Protein AF-A0A3B8ZL48-F1 (afdb_monomer_lite)

Foldseek 3Di:
DWDDAQNDIAAEDADDDPPPDQWDADLVVRYIYGHNPDAALRSQLSVQLNSCCNHCVPDDSVVSNVVSNVVSVVCSVVPVGDD

pLDDT: mean 96.44, std 3.98, range [70.5, 98.69]

Radius of gyration: 12.15 Å; chains: 1; bounding box: 31×28×26 Å

Sequence (83 aa):
MRVRIRDKYFALSFERLPANTDGLCDYHGRQIKVRKTLRGERQLEVVIHECLHAAHWDLDETAITETAEDLARVLWRLGYKIV

Structure (mmCIF, N/CA/C/O backbone):
data_AF-A0A3B8ZL48-F1
#
_entry.id   AF-A0A3B8ZL48-F1
#
loop_
_atom_site.group_PDB
_atom_site.id
_atom_site.type_symbol
_atom_site.label_atom_id
_atom_site.label_alt_id
_atom_site.label_comp_id
_atom_site.label_asym_id
_atom_site.label_entity_id
_atom_site.label_seq_id
_atom_site.pdbx_PDB_ins_code
_atom_site.Cartn_x
_atom_site.Cartn_y
_atom_site.Cartn_z
_atom_site.occupancy
_atom_site.B_iso_or_equiv
_atom_site.auth_seq_id
_atom_site.auth_comp_id
_atom_site.auth_asym_id
_atom_site.auth_atom_id
_atom_site.pdbx_P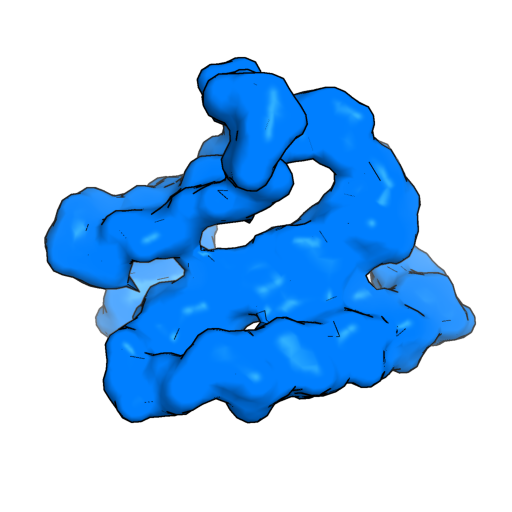DB_model_num
ATOM 1 N N . MET A 1 1 ? 0.499 -10.608 10.390 1.00 96.12 1 MET A N 1
ATOM 2 C CA . MET A 1 1 ? -0.249 -11.755 9.834 1.00 96.12 1 MET A CA 1
ATOM 3 C C . MET A 1 1 ? 0.438 -12.281 8.580 1.00 96.12 1 MET A C 1
ATOM 5 O O . MET A 1 1 ? 1.189 -11.544 7.959 1.00 96.12 1 MET A O 1
ATOM 9 N 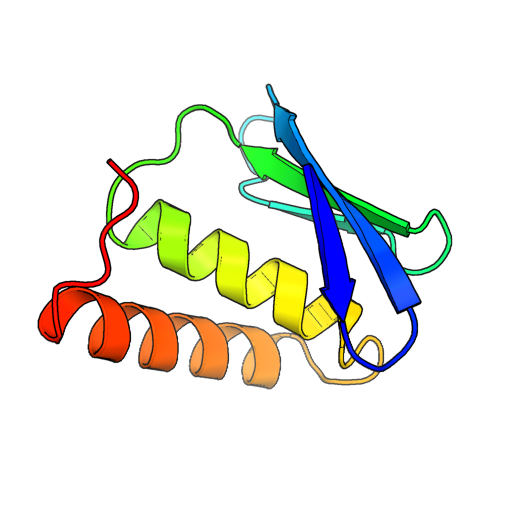N . ARG A 1 2 ? 0.200 -13.541 8.205 1.00 97.38 2 ARG A N 1
ATOM 10 C CA . ARG A 1 2 ? 0.742 -14.130 6.972 1.00 97.38 2 ARG A CA 1
ATOM 11 C C . ARG A 1 2 ? -0.306 -14.040 5.862 1.00 97.38 2 ARG A C 1
ATOM 13 O O . ARG A 1 2 ? -1.427 -14.492 6.068 1.00 97.38 2 ARG A O 1
ATOM 20 N N . VAL A 1 3 ? 0.060 -13.482 4.712 1.00 97.56 3 VAL A N 1
ATOM 21 C CA . VAL A 1 3 ? -0.820 -13.323 3.539 1.00 97.56 3 VAL A CA 1
ATOM 22 C C . VAL A 1 3 ? -0.209 -14.008 2.320 1.00 97.56 3 VAL A C 1
ATOM 24 O O . VAL A 1 3 ? 1.013 -14.121 2.231 1.00 97.56 3 VAL A O 1
ATOM 27 N N . ARG A 1 4 ? -1.044 -14.501 1.399 1.00 97.94 4 ARG A N 1
ATOM 28 C CA . ARG A 1 4 ? -0.600 -15.079 0.121 1.00 97.94 4 ARG A CA 1
ATOM 29 C C . ARG A 1 4 ? -0.883 -14.091 -1.007 1.00 97.94 4 ARG A C 1
ATOM 31 O O . ARG A 1 4 ? -2.022 -13.670 -1.160 1.00 97.94 4 ARG A O 1
ATOM 38 N N . ILE A 1 5 ? 0.135 -13.769 -1.800 1.00 97.38 5 ILE A N 1
ATOM 39 C CA . ILE A 1 5 ? 0.070 -12.853 -2.946 1.00 97.38 5 ILE A CA 1
ATOM 40 C C . ILE A 1 5 ? 0.833 -13.503 -4.107 1.00 97.38 5 ILE A C 1
ATOM 42 O O . ILE A 1 5 ? 2.002 -13.846 -3.938 1.00 97.38 5 ILE A O 1
ATOM 46 N N . ARG A 1 6 ? 0.162 -13.721 -5.253 1.00 90.56 6 ARG A N 1
ATOM 47 C CA . ARG A 1 6 ? 0.700 -14.378 -6.473 1.00 90.56 6 ARG A CA 1
ATOM 48 C C . ARG A 1 6 ? 1.693 -15.516 -6.170 1.00 90.56 6 ARG A C 1
ATOM 50 O O . ARG A 1 6 ? 2.885 -15.426 -6.457 1.00 90.56 6 ARG A O 1
ATOM 57 N N . ASP A 1 7 ? 1.188 -16.560 -5.516 1.00 93.06 7 ASP A N 1
ATOM 58 C CA . ASP A 1 7 ? 1.915 -17.788 -5.134 1.00 93.06 7 ASP A CA 1
ATOM 59 C C . ASP A 1 7 ? 3.072 -17.650 -4.138 1.00 93.06 7 ASP A C 1
ATOM 61 O O . ASP A 1 7 ? 3.731 -18.637 -3.814 1.00 93.06 7 ASP A O 1
ATOM 65 N N . LYS A 1 8 ? 3.278 -16.466 -3.559 1.00 96.00 8 LYS A N 1
ATOM 66 C CA . LYS A 1 8 ? 4.236 -16.249 -2.470 1.00 96.00 8 LYS A CA 1
ATOM 67 C C . LYS A 1 8 ? 3.516 -15.896 -1.181 1.00 96.00 8 LYS A C 1
ATOM 69 O O . LYS A 1 8 ? 2.410 -15.360 -1.190 1.00 96.00 8 LYS A O 1
ATOM 74 N N . TYR A 1 9 ? 4.159 -16.196 -0.060 1.00 98.06 9 TYR A N 1
ATOM 75 C CA . TYR A 1 9 ? 3.691 -15.779 1.255 1.00 98.06 9 TYR A CA 1
ATOM 76 C C . TYR A 1 9 ? 4.516 -14.604 1.756 1.00 98.06 9 TYR A C 1
ATOM 78 O O . TYR A 1 9 ? 5.739 -14.651 1.676 1.00 98.06 9 TYR A O 1
ATOM 86 N N . PHE A 1 10 ? 3.835 -13.608 2.314 1.00 98.56 10 PHE A N 1
ATOM 87 C CA . PHE A 1 10 ? 4.433 -12.421 2.912 1.00 98.56 10 PHE A CA 1
ATOM 88 C C . PHE A 1 10 ? 4.002 -12.292 4.373 1.00 98.56 10 PHE A C 1
ATOM 90 O O . PHE A 1 10 ? 2.869 -12.628 4.739 1.00 98.56 10 PHE A O 1
ATOM 97 N N . ALA A 1 11 ? 4.911 -11.806 5.213 1.00 98.56 11 ALA A N 1
ATOM 98 C CA . ALA A 1 11 ? 4.602 -11.365 6.563 1.00 98.56 11 ALA A CA 1
ATOM 99 C C . ALA A 1 11 ? 4.157 -9.898 6.516 1.00 98.56 11 ALA A C 1
ATOM 101 O O . ALA A 1 11 ? 4.971 -9.019 6.260 1.00 98.56 11 ALA A O 1
ATOM 102 N N . LEU A 1 12 ? 2.869 -9.650 6.756 1.00 98.38 12 LEU A N 1
ATOM 103 C CA . LEU A 1 12 ? 2.286 -8.313 6.849 1.00 98.38 12 LEU A CA 1
ATOM 104 C C . LEU A 1 12 ? 2.211 -7.872 8.312 1.00 98.38 12 LEU A C 1
ATOM 106 O O . LEU A 1 12 ? 1.615 -8.573 9.135 1.00 98.38 12 LEU A O 1
ATOM 110 N N . SER A 1 13 ? 2.761 -6.713 8.650 1.00 97.88 13 SER A N 1
ATOM 111 C CA . SER A 1 13 ? 2.719 -6.155 10.007 1.00 97.88 13 SER A CA 1
ATOM 112 C C . SER A 1 13 ? 2.423 -4.654 10.014 1.00 97.88 13 SER A C 1
ATOM 114 O O . SER A 1 13 ? 2.701 -3.932 9.059 1.00 97.88 13 SER A O 1
ATOM 116 N N . PHE A 1 14 ? 1.848 -4.185 11.126 1.00 97.38 14 PHE A N 1
ATOM 117 C CA . PHE A 1 14 ? 1.649 -2.764 11.400 1.00 97.38 14 PHE A CA 1
ATOM 118 C C . PHE A 1 14 ? 2.680 -2.302 12.433 1.00 97.38 14 PHE A C 1
ATOM 120 O O . PHE A 1 14 ? 2.635 -2.723 13.590 1.00 97.38 14 PHE A O 1
ATOM 127 N N . GLU A 1 15 ? 3.608 -1.432 12.037 1.00 96.94 15 GLU A N 1
ATOM 128 C CA . GLU A 1 15 ? 4.797 -1.086 12.829 1.00 96.94 15 GLU A CA 1
ATOM 129 C C . GLU A 1 15 ? 5.039 0.429 12.908 1.00 96.94 15 GLU A C 1
ATOM 131 O O . GLU A 1 15 ? 4.377 1.235 12.253 1.00 96.94 15 GLU A O 1
ATOM 136 N N . ARG A 1 16 ? 5.984 0.854 13.758 1.00 96.94 16 ARG A N 1
ATOM 137 C CA . ARG A 1 16 ? 6.459 2.244 13.754 1.00 96.94 16 ARG A CA 1
ATOM 138 C C . ARG A 1 16 ? 7.469 2.404 12.618 1.00 96.94 16 ARG A C 1
ATOM 140 O O . ARG A 1 16 ? 8.540 1.817 12.682 1.00 96.94 16 ARG A O 1
ATOM 147 N N . LEU A 1 17 ? 7.130 3.226 11.630 1.00 96.25 17 LEU A N 1
ATOM 148 C CA . LEU A 1 17 ? 7.989 3.548 10.489 1.00 96.25 17 LEU A CA 1
ATOM 149 C C . LEU A 1 17 ? 8.553 4.981 10.592 1.00 96.25 17 LEU A C 1
ATOM 151 O O . LEU A 1 17 ? 8.001 5.787 11.357 1.00 96.25 17 LEU A O 1
ATOM 155 N N . PRO A 1 18 ? 9.635 5.312 9.855 1.00 95.44 18 PRO A N 1
ATOM 156 C CA . PRO A 1 18 ? 10.161 6.676 9.745 1.00 95.44 18 PRO A CA 1
ATOM 157 C C . PRO A 1 18 ? 9.084 7.698 9.359 1.00 95.44 18 PRO A C 1
ATOM 159 O O . PRO A 1 18 ? 8.071 7.346 8.761 1.00 95.44 18 PRO A O 1
ATOM 162 N N . ALA A 1 19 ? 9.277 8.975 9.701 1.00 88.81 19 ALA A N 1
ATOM 163 C CA . ALA A 1 19 ? 8.243 10.010 9.565 1.00 88.81 19 ALA A CA 1
ATOM 164 C C . ALA A 1 19 ? 7.652 10.134 8.147 1.00 88.81 19 ALA A C 1
ATOM 166 O O . ALA A 1 19 ? 6.458 10.377 8.026 1.00 88.81 19 ALA A O 1
ATOM 167 N N . ASN A 1 20 ? 8.426 9.838 7.101 1.00 93.56 20 ASN A N 1
ATOM 168 C CA . ASN A 1 20 ? 8.016 9.985 5.700 1.00 93.56 20 ASN A CA 1
ATOM 169 C C . ASN A 1 20 ? 7.772 8.640 4.988 1.00 93.56 20 ASN A C 1
ATOM 171 O O . ASN A 1 20 ? 7.857 8.568 3.769 1.00 93.56 20 ASN A O 1
ATOM 175 N N . THR A 1 21 ? 7.514 7.566 5.739 1.00 96.44 21 THR A N 1
ATOM 176 C CA . THR A 1 21 ? 7.301 6.221 5.187 1.00 96.44 21 THR A CA 1
ATOM 177 C C . THR A 1 21 ? 5.991 5.637 5.696 1.00 96.44 21 THR A C 1
ATOM 179 O O . THR A 1 21 ? 5.877 5.260 6.865 1.00 96.44 21 THR A O 1
ATOM 182 N N . ASP A 1 22 ? 4.994 5.574 4.820 1.00 97.69 22 ASP A N 1
ATOM 183 C CA . ASP A 1 22 ? 3.669 5.048 5.150 1.00 97.69 22 ASP A CA 1
ATOM 184 C C . ASP A 1 22 ? 3.586 3.527 5.014 1.00 97.69 22 ASP A C 1
ATOM 186 O O . ASP A 1 22 ? 2.947 2.878 5.850 1.00 97.69 22 ASP A O 1
ATOM 190 N N . GLY A 1 23 ? 4.297 2.960 4.044 1.00 97.94 23 GLY A N 1
ATOM 191 C CA . GLY A 1 23 ? 4.429 1.528 3.834 1.00 97.94 23 GLY A CA 1
ATOM 192 C C . GLY A 1 23 ? 5.805 1.157 3.279 1.00 97.94 23 GLY A C 1
ATOM 193 O O . GLY A 1 23 ? 6.611 2.027 2.941 1.00 97.94 23 GLY A O 1
ATOM 194 N N . LEU A 1 24 ? 6.112 -0.137 3.321 1.00 97.69 24 LEU A N 1
ATOM 195 C CA . LEU A 1 24 ? 7.301 -0.724 2.716 1.00 97.69 24 LEU A CA 1
ATOM 196 C C . LEU A 1 24 ? 7.045 -2.191 2.361 1.00 97.69 24 LEU A C 1
ATOM 198 O O . LEU A 1 24 ? 6.729 -3.002 3.242 1.00 97.69 24 LEU A O 1
ATOM 202 N N . CYS A 1 25 ? 7.310 -2.549 1.110 1.00 97.88 25 CYS A N 1
ATOM 203 C CA . CYS A 1 25 ? 7.338 -3.922 0.634 1.00 97.88 25 CYS A CA 1
ATOM 204 C C . CYS A 1 25 ? 8.778 -4.366 0.343 1.00 97.88 25 CYS A C 1
ATOM 206 O O . CYS A 1 25 ? 9.434 -3.870 -0.569 1.00 97.88 25 CYS A O 1
ATOM 208 N N . ASP A 1 26 ? 9.253 -5.370 1.082 1.00 96.88 26 ASP A N 1
ATOM 209 C CA . ASP A 1 26 ? 10.460 -6.119 0.736 1.00 96.88 26 ASP A CA 1
ATOM 210 C C . ASP A 1 26 ? 10.057 -7.406 0.010 1.00 96.88 26 ASP A C 1
ATOM 212 O O . ASP A 1 26 ? 9.694 -8.423 0.622 1.00 96.88 26 ASP A O 1
ATOM 216 N N . TYR A 1 27 ? 10.122 -7.357 -1.322 1.00 95.69 27 TYR A N 1
ATOM 217 C CA . TYR A 1 27 ? 9.762 -8.490 -2.164 1.00 95.69 27 TYR A CA 1
ATOM 218 C C . TYR A 1 27 ? 10.646 -9.718 -1.903 1.00 95.69 27 TYR A C 1
ATOM 220 O O . TYR A 1 27 ? 10.130 -10.838 -1.873 1.00 95.69 27 TYR A O 1
ATOM 228 N N . HIS A 1 28 ? 11.950 -9.543 -1.682 1.00 94.94 28 HIS A N 1
ATOM 229 C CA . HIS A 1 28 ? 12.885 -10.657 -1.504 1.00 94.94 28 HIS A CA 1
ATOM 230 C C . HIS A 1 28 ? 12.836 -11.228 -0.085 1.00 94.94 28 HIS A C 1
ATOM 232 O O . HIS A 1 28 ? 12.764 -12.448 0.074 1.00 94.94 28 HIS A O 1
ATOM 238 N N . GLY A 1 29 ? 12.796 -10.364 0.931 1.00 96.69 29 GLY A N 1
ATOM 239 C CA . GLY A 1 29 ? 12.652 -10.748 2.338 1.00 96.69 29 GLY A CA 1
ATOM 240 C C . GLY A 1 29 ? 11.239 -11.180 2.731 1.00 96.69 29 GLY A C 1
ATOM 241 O O . GLY A 1 29 ? 11.040 -11.673 3.842 1.00 96.69 29 GLY A O 1
ATOM 242 N N . ARG A 1 30 ? 10.263 -11.052 1.820 1.00 97.50 30 ARG A N 1
ATOM 243 C CA . ARG A 1 30 ? 8.861 -11.464 2.002 1.00 97.50 30 ARG A CA 1
ATOM 244 C C . ARG A 1 30 ? 8.170 -10.734 3.155 1.00 97.50 30 ARG A C 1
ATOM 246 O O . ARG A 1 30 ? 7.446 -11.347 3.944 1.00 97.50 30 ARG A O 1
ATOM 253 N N . GLN A 1 31 ? 8.366 -9.420 3.236 1.00 98.31 31 GLN A N 1
ATOM 254 C CA . GLN A 1 31 ? 7.788 -8.575 4.284 1.00 98.31 31 GLN A CA 1
ATOM 255 C C . GLN A 1 31 ? 6.976 -7.430 3.688 1.00 98.31 31 GLN A C 1
ATOM 257 O O . GLN A 1 31 ? 7.392 -6.807 2.719 1.00 98.31 31 GLN A O 1
ATOM 262 N N . ILE A 1 32 ? 5.838 -7.143 4.312 1.00 98.56 32 ILE A N 1
ATOM 263 C CA . ILE A 1 32 ? 5.025 -5.955 4.068 1.00 98.56 32 ILE A CA 1
ATOM 264 C C . ILE A 1 32 ? 4.866 -5.252 5.411 1.00 98.56 32 ILE A C 1
ATOM 266 O O . ILE A 1 32 ? 4.358 -5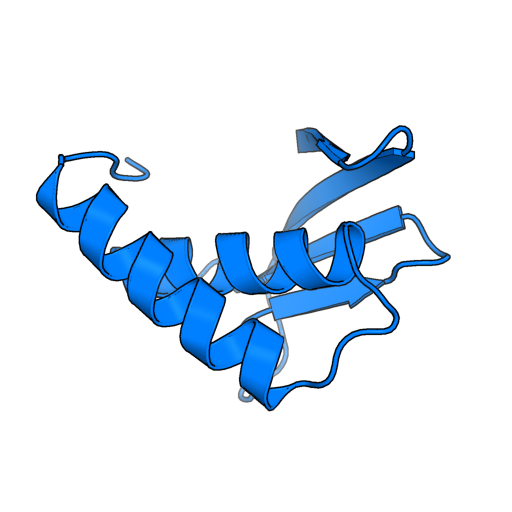.837 6.369 1.00 98.56 32 ILE A O 1
ATOM 270 N N . LYS A 1 33 ? 5.296 -3.999 5.493 1.00 98.56 33 LYS A N 1
ATOM 271 C CA . LYS A 1 33 ? 5.184 -3.185 6.702 1.00 98.56 33 LYS A CA 1
ATOM 272 C C . LYS A 1 33 ? 4.318 -1.985 6.400 1.00 98.56 33 LYS A C 1
ATOM 274 O O . LYS A 1 33 ? 4.559 -1.281 5.431 1.00 98.56 33 LYS A O 1
ATOM 279 N N . VAL A 1 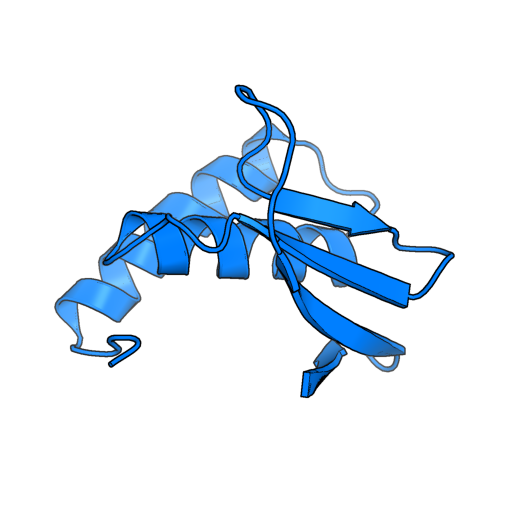34 ? 3.341 -1.730 7.257 1.00 98.19 34 VAL A N 1
ATOM 280 C CA . VAL A 1 34 ? 2.472 -0.555 7.161 1.00 98.19 34 VAL A CA 1
ATOM 281 C C . VAL A 1 34 ? 2.598 0.254 8.439 1.00 98.19 34 VAL A C 1
ATOM 283 O O . VAL A 1 34 ? 2.682 -0.294 9.543 1.00 98.19 34 VAL A O 1
ATOM 286 N N . ARG A 1 35 ? 2.615 1.579 8.326 1.00 98.12 35 ARG A N 1
ATOM 287 C CA . ARG A 1 35 ? 2.706 2.459 9.486 1.00 98.12 35 ARG A CA 1
ATOM 288 C C . ARG A 1 35 ? 1.477 2.275 10.379 1.00 98.12 35 ARG A C 1
ATOM 290 O O . ARG A 1 35 ? 0.345 2.573 10.005 1.00 98.12 35 ARG A O 1
ATOM 297 N N . LYS A 1 36 ? 1.712 1.878 11.631 1.00 96.75 36 LYS A N 1
ATOM 298 C CA . LYS A 1 36 ? 0.666 1.554 12.618 1.00 96.75 36 LYS A CA 1
ATOM 299 C C . LYS A 1 36 ? -0.235 2.714 13.036 1.00 96.75 36 LYS A C 1
ATOM 301 O O . LYS A 1 36 ? -1.185 2.483 13.781 1.00 96.75 36 LYS A O 1
ATOM 306 N N . THR A 1 37 ? 0.079 3.953 12.662 1.00 96.25 37 THR A N 1
ATOM 307 C CA . THR A 1 37 ? -0.724 5.144 12.990 1.00 96.25 37 THR A CA 1
ATOM 308 C C . THR A 1 37 ? -1.696 5.527 11.879 1.00 96.25 37 THR A C 1
ATOM 310 O O . THR A 1 37 ? -2.565 6.356 12.126 1.00 96.25 37 THR A O 1
ATOM 313 N N . LEU A 1 38 ? -1.585 4.930 10.686 1.00 96.25 38 LEU A N 1
ATOM 314 C CA . LEU A 1 38 ? -2.529 5.170 9.595 1.00 96.25 38 LEU A CA 1
ATOM 315 C C . LEU A 1 38 ? -3.899 4.603 9.945 1.00 96.25 38 LEU A C 1
ATOM 317 O O . LEU A 1 38 ? -4.002 3.544 10.566 1.00 96.25 38 LEU A O 1
ATOM 321 N N . ARG A 1 39 ? -4.952 5.315 9.554 1.00 95.94 39 ARG A N 1
ATOM 322 C CA . ARG A 1 39 ? -6.343 4.936 9.809 1.00 95.94 39 ARG A CA 1
ATOM 323 C C . ARG A 1 39 ? -7.189 5.183 8.569 1.00 95.94 39 ARG A C 1
ATOM 325 O O . ARG A 1 39 ? -6.830 5.994 7.717 1.00 95.94 39 ARG A O 1
ATOM 332 N N . GLY A 1 40 ? -8.335 4.516 8.523 1.00 96.38 40 GLY A N 1
ATOM 333 C CA . GLY A 1 40 ? -9.365 4.755 7.521 1.00 96.38 40 GLY A CA 1
ATOM 334 C C . GLY A 1 40 ? -8.930 4.397 6.102 1.00 96.38 40 GLY A C 1
ATOM 335 O O . GLY A 1 40 ? -8.150 3.471 5.893 1.00 96.38 40 GLY A O 1
ATOM 336 N N . GLU A 1 41 ? -9.432 5.157 5.132 1.00 97.25 41 GLU A N 1
ATOM 337 C CA . GLU A 1 41 ? -9.174 4.948 3.703 1.00 97.25 41 GLU A CA 1
ATOM 338 C C . GLU A 1 41 ? -7.678 4.997 3.363 1.00 97.25 41 GLU A C 1
ATOM 340 O O . GLU A 1 41 ? -7.194 4.134 2.639 1.00 97.25 41 GLU A O 1
ATOM 345 N N . ARG A 1 42 ? -6.911 5.904 3.985 1.00 97.38 42 ARG A N 1
ATOM 346 C CA . ARG A 1 42 ? -5.456 5.991 3.779 1.00 97.38 42 ARG A CA 1
ATOM 347 C C . ARG A 1 42 ? -4.716 4.730 4.228 1.00 97.38 42 ARG A C 1
ATOM 349 O O . ARG A 1 42 ? -3.742 4.324 3.607 1.00 97.38 42 ARG A O 1
ATOM 356 N N . GLN A 1 43 ? -5.157 4.093 5.315 1.00 97.69 43 GLN A N 1
ATOM 357 C CA . GLN A 1 43 ? -4.577 2.815 5.740 1.00 97.69 43 GLN A CA 1
ATOM 358 C C . GLN A 1 43 ? -4.857 1.717 4.710 1.00 97.69 43 GLN A C 1
ATOM 360 O O . GLN A 1 43 ? -3.976 0.907 4.434 1.00 97.69 43 GLN A O 1
ATOM 365 N N . LEU A 1 44 ? -6.074 1.687 4.161 1.00 97.94 44 LEU A N 1
ATOM 366 C CA . LEU A 1 44 ? -6.470 0.719 3.143 1.00 97.94 44 LEU A CA 1
ATOM 367 C C . LEU A 1 44 ? -5.670 0.909 1.849 1.00 97.94 44 LEU A C 1
ATOM 369 O O . LEU A 1 44 ? -5.139 -0.065 1.326 1.00 97.94 44 LEU A O 1
ATOM 373 N N . GLU A 1 45 ? -5.539 2.150 1.387 1.00 98.38 45 GLU A N 1
ATOM 374 C CA . GLU A 1 45 ? -4.723 2.531 0.231 1.00 98.38 45 GLU A CA 1
ATOM 375 C C . GLU A 1 45 ? -3.293 2.014 0.352 1.00 98.38 45 GLU A C 1
ATOM 377 O O . GLU A 1 45 ? -2.835 1.268 -0.507 1.00 98.38 45 GLU A O 1
ATOM 382 N N . VAL A 1 46 ? -2.622 2.312 1.466 1.00 98.19 46 VAL A N 1
ATOM 383 C CA . VAL A 1 46 ? -1.237 1.881 1.685 1.00 98.19 46 VAL A CA 1
ATOM 384 C C . VAL A 1 46 ? -1.134 0.357 1.759 1.00 98.19 46 VAL A C 1
ATOM 386 O O . VAL A 1 46 ? -0.207 -0.227 1.210 1.00 98.19 46 VAL A O 1
ATOM 389 N N . VAL A 1 47 ? -2.101 -0.330 2.377 1.00 98.12 47 VAL A N 1
ATOM 390 C CA . VAL A 1 47 ? -2.124 -1.804 2.367 1.00 98.12 47 VAL A CA 1
ATOM 391 C C . VAL A 1 47 ? -2.216 -2.345 0.938 1.00 98.12 47 VAL A C 1
ATOM 393 O O . VAL A 1 47 ? -1.505 -3.296 0.609 1.00 98.12 47 VAL A O 1
ATOM 396 N N . ILE A 1 48 ? -3.073 -1.765 0.094 1.00 98.25 48 ILE A N 1
ATOM 397 C CA . ILE A 1 48 ? -3.229 -2.184 -1.303 1.00 98.25 48 ILE A CA 1
ATOM 398 C C . ILE A 1 48 ? -1.949 -1.891 -2.086 1.00 98.25 48 ILE A C 1
ATOM 400 O O . ILE A 1 48 ? -1.466 -2.786 -2.774 1.00 98.25 48 ILE A O 1
ATOM 404 N N . HIS A 1 49 ? -1.372 -0.701 -1.921 1.00 98.62 49 HIS A N 1
ATOM 405 C CA . HIS A 1 49 ? -0.119 -0.275 -2.543 1.00 98.62 49 HIS A CA 1
ATOM 406 C C . HIS A 1 49 ? 1.012 -1.285 -2.286 1.00 98.62 49 HIS A C 1
ATOM 408 O O . HIS A 1 49 ? 1.575 -1.853 -3.222 1.00 98.62 49 HIS A O 1
ATOM 414 N N . GLU A 1 50 ? 1.262 -1.641 -1.022 1.00 98.50 50 GLU A N 1
ATOM 415 C CA . GLU A 1 50 ? 2.309 -2.620 -0.702 1.00 98.50 50 GLU A CA 1
ATOM 416 C C . GLU A 1 50 ? 1.973 -4.042 -1.180 1.00 98.50 50 GLU A C 1
ATOM 418 O O . GLU A 1 50 ? 2.860 -4.812 -1.559 1.00 98.50 50 GLU A O 1
ATOM 423 N N . CYS A 1 51 ? 0.690 -4.422 -1.191 1.00 98.19 51 CYS A N 1
ATOM 424 C CA . CYS A 1 51 ? 0.271 -5.700 -1.768 1.00 98.19 51 CYS A CA 1
ATOM 425 C C . CYS A 1 51 ? 0.496 -5.745 -3.286 1.00 98.19 51 CYS A C 1
ATOM 427 O O . CYS A 1 51 ? 0.840 -6.805 -3.818 1.00 98.19 51 CYS A O 1
ATOM 429 N N . LEU A 1 52 ? 0.318 -4.619 -3.979 1.00 98.19 52 LEU A N 1
ATOM 430 C CA . LEU A 1 52 ? 0.587 -4.500 -5.405 1.00 98.19 52 LEU A CA 1
ATOM 431 C C . LEU A 1 52 ? 2.086 -4.610 -5.684 1.00 98.19 52 LEU A C 1
ATOM 433 O O . LEU A 1 52 ? 2.442 -5.399 -6.551 1.00 98.19 52 LEU A O 1
ATOM 437 N N . HIS A 1 53 ? 2.964 -3.979 -4.898 1.00 97.81 53 HIS A N 1
ATOM 438 C CA . HIS A 1 53 ? 4.411 -4.226 -5.001 1.00 97.81 53 HIS A CA 1
ATOM 439 C C . HIS A 1 53 ? 4.778 -5.699 -4.771 1.00 97.81 53 HIS A C 1
ATOM 441 O O . HIS A 1 53 ? 5.604 -6.269 -5.485 1.00 97.81 53 HIS A O 1
ATOM 447 N N . ALA A 1 54 ? 4.138 -6.362 -3.804 1.00 97.81 54 ALA A N 1
ATOM 448 C CA . ALA A 1 54 ? 4.366 -7.782 -3.547 1.00 97.81 54 ALA A CA 1
ATOM 449 C C . ALA A 1 54 ? 3.910 -8.682 -4.716 1.00 97.81 54 ALA A C 1
ATOM 451 O O . ALA A 1 54 ? 4.520 -9.726 -4.979 1.00 97.81 54 ALA A O 1
ATOM 452 N N . ALA A 1 55 ? 2.843 -8.289 -5.416 1.00 97.56 55 ALA A N 1
ATOM 453 C CA . ALA A 1 55 ? 2.318 -8.979 -6.588 1.00 97.56 55 ALA A CA 1
ATOM 454 C C . ALA A 1 55 ? 3.128 -8.671 -7.860 1.00 97.56 55 ALA A C 1
ATOM 456 O O . ALA A 1 55 ? 3.409 -9.565 -8.661 1.00 97.56 55 ALA A O 1
ATOM 457 N N . HIS A 1 56 ? 3.505 -7.418 -8.048 1.00 95.94 56 HIS A N 1
ATOM 458 C CA . HIS A 1 56 ? 4.017 -6.844 -9.282 1.00 95.94 56 HIS A CA 1
ATOM 459 C C . HIS A 1 56 ? 5.216 -5.951 -8.967 1.00 95.94 56 HIS A C 1
ATOM 461 O O . HIS A 1 56 ? 5.165 -4.733 -9.084 1.00 95.94 56 HIS A O 1
ATOM 467 N N . TRP A 1 57 ? 6.304 -6.585 -8.535 1.00 91.94 57 TRP A N 1
ATOM 468 C CA . TRP A 1 57 ? 7.555 -5.912 -8.169 1.00 91.94 57 TRP A CA 1
ATOM 469 C C . TRP A 1 57 ? 8.215 -5.165 -9.344 1.00 91.94 57 TRP A C 1
ATOM 471 O O . TRP A 1 57 ? 9.149 -4.400 -9.133 1.00 91.94 57 TRP A O 1
ATOM 481 N N . ASP A 1 58 ? 7.759 -5.438 -10.565 1.00 91.62 58 ASP A N 1
ATOM 482 C CA . ASP A 1 58 ? 8.268 -4.956 -11.844 1.00 91.62 58 ASP A CA 1
ATOM 483 C C . ASP A 1 58 ? 7.425 -3.835 -12.476 1.00 91.62 58 ASP A C 1
ATOM 485 O O . ASP A 1 58 ? 7.827 -3.291 -13.504 1.00 91.62 58 ASP A O 1
ATOM 489 N N . LEU A 1 59 ? 6.273 -3.488 -11.890 1.00 95.12 59 LEU A N 1
ATOM 490 C CA . LEU A 1 59 ? 5.476 -2.347 -12.343 1.00 95.12 59 LEU A CA 1
ATOM 491 C C . LEU A 1 59 ? 6.057 -1.026 -11.841 1.00 95.12 59 LEU A C 1
ATOM 493 O O . LEU A 1 59 ? 6.712 -0.967 -10.800 1.00 95.12 59 LEU A O 1
ATOM 497 N N . ASP A 1 60 ? 5.793 0.041 -12.590 1.00 96.75 60 ASP A N 1
ATOM 498 C CA . ASP A 1 60 ? 6.192 1.384 -12.205 1.00 96.75 60 ASP A CA 1
ATOM 499 C C . ASP A 1 60 ? 5.347 1.929 -11.043 1.00 96.75 60 ASP A C 1
ATOM 501 O O . ASP A 1 60 ? 4.186 1.567 -10.840 1.00 96.75 60 ASP A O 1
ATOM 505 N N . GLU A 1 61 ? 5.955 2.841 -10.290 1.00 97.00 61 GLU A N 1
ATOM 506 C CA . GLU A 1 61 ? 5.371 3.455 -9.097 1.00 97.00 61 GLU A CA 1
ATOM 507 C C . GLU A 1 61 ? 4.041 4.170 -9.377 1.00 97.00 61 GLU A C 1
ATOM 509 O O . GLU A 1 61 ? 3.145 4.174 -8.530 1.00 97.00 61 GLU A O 1
ATOM 514 N N . THR A 1 62 ? 3.887 4.764 -10.565 1.00 98.06 62 THR A N 1
ATOM 515 C CA . THR A 1 62 ? 2.670 5.488 -10.945 1.00 98.06 62 THR A CA 1
ATOM 516 C C . THR A 1 62 ? 1.508 4.520 -11.117 1.00 98.06 62 THR A C 1
ATOM 518 O O . THR A 1 62 ? 0.469 4.713 -10.486 1.00 98.06 62 THR A O 1
ATOM 521 N N . ALA A 1 63 ? 1.699 3.432 -11.868 1.00 97.94 63 ALA A N 1
ATOM 522 C CA . ALA A 1 63 ? 0.682 2.396 -12.028 1.00 97.94 63 ALA A CA 1
ATOM 523 C C . ALA A 1 63 ? 0.269 1.774 -10.682 1.00 97.94 63 ALA A C 1
ATOM 525 O O . ALA A 1 63 ? -0.919 1.536 -10.450 1.00 97.94 63 ALA A O 1
ATOM 526 N N . ILE A 1 64 ? 1.228 1.534 -9.780 1.00 98.31 64 ILE A N 1
ATOM 527 C CA . ILE A 1 64 ? 0.956 1.022 -8.428 1.00 98.31 64 ILE A CA 1
ATOM 528 C C . ILE A 1 64 ? 0.129 2.028 -7.616 1.00 98.31 64 ILE A C 1
ATOM 530 O O . ILE A 1 64 ? -0.884 1.647 -7.024 1.00 98.31 64 ILE A O 1
ATOM 534 N N . THR A 1 65 ? 0.534 3.299 -7.611 1.00 98.25 65 THR A N 1
ATOM 535 C CA . THR A 1 65 ? -0.108 4.366 -6.829 1.00 98.25 65 THR A CA 1
ATOM 536 C C . THR A 1 65 ? -1.538 4.625 -7.291 1.00 98.25 65 THR A C 1
ATOM 538 O O . THR A 1 65 ? -2.461 4.503 -6.488 1.00 98.25 65 THR A O 1
ATOM 541 N N . GLU A 1 66 ? -1.746 4.892 -8.582 1.00 98.50 66 GLU A N 1
ATOM 542 C CA . GLU A 1 66 ? -3.075 5.190 -9.135 1.00 98.50 66 GLU A CA 1
ATOM 543 C C . GLU A 1 66 ? -4.046 4.021 -8.914 1.00 98.50 66 GLU A C 1
ATOM 545 O O . GLU A 1 66 ? -5.187 4.206 -8.483 1.00 98.50 66 GLU A O 1
ATOM 550 N N . THR A 1 67 ? -3.568 2.787 -9.119 1.00 98.50 67 THR A N 1
ATOM 551 C CA . THR A 1 67 ? -4.376 1.586 -8.878 1.00 98.50 67 THR A CA 1
ATOM 552 C C . THR A 1 67 ? -4.736 1.441 -7.398 1.00 98.50 67 THR A C 1
ATOM 554 O O . THR A 1 67 ? -5.874 1.096 -7.072 1.00 98.50 67 THR A O 1
ATOM 557 N N . ALA A 1 68 ? -3.795 1.691 -6.482 1.00 98.50 68 ALA A N 1
ATOM 558 C CA . ALA A 1 68 ? -4.048 1.587 -5.048 1.00 98.50 68 ALA A CA 1
ATOM 559 C C . ALA A 1 68 ? -5.080 2.614 -4.563 1.00 98.50 68 ALA A C 1
ATOM 561 O O . ALA A 1 68 ? -5.999 2.243 -3.826 1.00 98.50 68 ALA A O 1
ATOM 562 N N . GLU A 1 69 ? -4.968 3.867 -5.011 1.00 98.56 69 GLU A N 1
ATOM 563 C CA . GLU A 1 69 ? -5.913 4.946 -4.704 1.00 98.56 69 GLU A CA 1
ATOM 564 C C . GLU A 1 69 ? -7.328 4.617 -5.192 1.00 98.56 69 GLU A C 1
ATOM 566 O O . GLU A 1 69 ? -8.298 4.684 -4.425 1.00 98.56 69 GLU A O 1
ATOM 571 N N . ASP A 1 70 ? -7.459 4.191 -6.449 1.00 98.69 70 ASP A N 1
ATOM 572 C CA . ASP A 1 70 ? -8.753 3.869 -7.041 1.00 98.69 70 ASP A CA 1
ATOM 573 C C . ASP A 1 70 ? -9.426 2.679 -6.344 1.00 98.69 70 ASP A C 1
ATOM 575 O O . ASP A 1 70 ? -10.621 2.739 -6.018 1.00 98.69 70 ASP A O 1
ATOM 579 N N . LEU A 1 71 ? -8.670 1.613 -6.064 1.00 98.50 71 LEU A N 1
ATOM 580 C CA . LEU A 1 71 ? -9.185 0.437 -5.366 1.00 98.50 71 LEU A CA 1
ATOM 581 C C . LEU A 1 71 ? -9.567 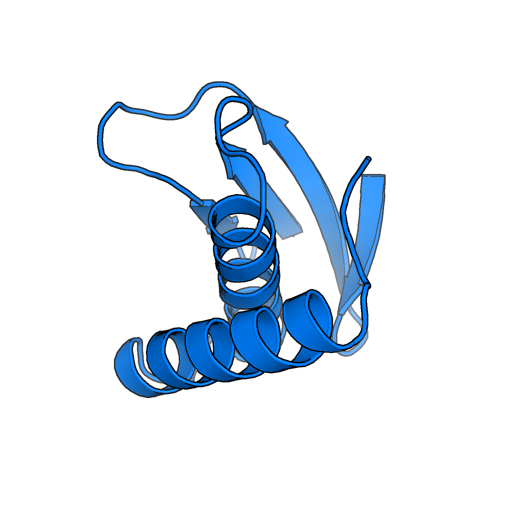0.752 -3.920 1.00 98.50 71 LEU A C 1
ATOM 583 O O . LEU A 1 71 ? -10.629 0.313 -3.468 1.00 98.50 71 LEU A O 1
ATOM 587 N N . ALA A 1 72 ? -8.754 1.529 -3.201 1.00 98.25 72 ALA A N 1
ATOM 588 C CA . ALA A 1 72 ? -9.070 1.951 -1.841 1.00 98.25 72 ALA A CA 1
ATOM 589 C C . ALA A 1 72 ? -10.378 2.737 -1.802 1.00 98.25 72 ALA A C 1
ATOM 591 O O . ALA A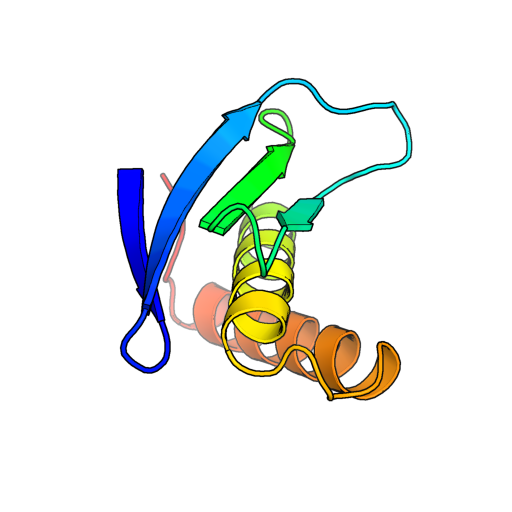 1 72 ? -11.269 2.399 -1.022 1.00 98.25 72 ALA A O 1
ATOM 592 N N . ARG A 1 73 ? -10.545 3.702 -2.712 1.00 98.25 73 ARG A N 1
ATOM 593 C CA . ARG A 1 73 ? -11.762 4.508 -2.828 1.00 98.25 73 ARG A CA 1
ATOM 594 C C . ARG A 1 73 ? -12.997 3.662 -3.119 1.00 98.25 73 ARG A C 1
ATOM 596 O O . ARG A 1 73 ? -14.052 3.875 -2.516 1.00 98.25 73 ARG A O 1
ATOM 603 N N . VAL A 1 74 ? -12.895 2.697 -4.037 1.00 98.50 74 VAL A N 1
ATOM 604 C CA . VAL A 1 74 ? -14.002 1.781 -4.364 1.00 98.50 74 VAL A CA 1
ATOM 605 C C . VAL A 1 74 ? -14.364 0.913 -3.159 1.00 98.50 74 VAL A C 1
ATOM 607 O O . VAL A 1 74 ? -15.523 0.890 -2.743 1.00 98.50 74 VAL A O 1
ATOM 610 N N . LEU A 1 75 ? -13.386 0.231 -2.563 1.00 98.12 75 LEU A N 1
ATOM 611 C CA . LEU A 1 75 ? -13.605 -0.683 -1.440 1.00 98.12 75 LEU A CA 1
ATOM 612 C C . LEU A 1 75 ? -14.128 0.046 -0.199 1.00 98.12 75 LEU A C 1
ATOM 614 O O . LEU A 1 75 ? -15.041 -0.442 0.472 1.00 98.12 75 LEU A O 1
ATOM 618 N N . TRP A 1 76 ? -13.615 1.246 0.064 1.00 97.19 76 TRP A N 1
ATOM 619 C CA . TRP A 1 76 ? -14.068 2.079 1.168 1.00 97.19 76 TRP A CA 1
ATOM 620 C C . TRP A 1 76 ? -15.536 2.495 1.008 1.00 97.19 76 TRP A C 1
ATOM 622 O O . TRP A 1 76 ? -16.314 2.395 1.962 1.00 97.19 76 TRP A O 1
ATOM 632 N N . ARG A 1 77 ? -15.950 2.879 -0.212 1.00 97.12 77 ARG A N 1
ATOM 633 C CA . ARG A 1 77 ? -17.353 3.194 -0.550 1.00 97.12 77 ARG A CA 1
ATOM 634 C C . ARG A 1 77 ? -18.277 1.981 -0.465 1.00 97.12 77 ARG A C 1
ATOM 636 O O . ARG A 1 77 ? -19.426 2.136 -0.066 1.00 97.12 77 ARG A O 1
ATOM 643 N N . LEU A 1 78 ? -17.778 0.788 -0.790 1.00 98.00 78 LEU A N 1
ATOM 644 C CA . LEU A 1 78 ? -18.503 -0.475 -0.601 1.00 98.00 78 LEU A CA 1
ATOM 645 C C . LEU A 1 78 ? -18.640 -0.876 0.878 1.00 98.00 78 LEU A C 1
ATOM 647 O O . LEU A 1 78 ? -19.417 -1.771 1.198 1.00 98.00 78 LEU A O 1
ATOM 651 N N . GLY A 1 79 ? -17.912 -0.219 1.784 1.00 96.88 79 GLY A N 1
ATOM 652 C CA . GLY A 1 79 ? -17.977 -0.479 3.219 1.00 96.88 79 GLY A CA 1
ATOM 653 C C . GLY A 1 79 ? -16.943 -1.480 3.735 1.00 96.88 79 GLY A C 1
ATOM 654 O O . GLY A 1 79 ? -17.012 -1.850 4.906 1.00 96.88 79 GLY A O 1
ATOM 655 N N . TYR A 1 80 ? -15.956 -1.877 2.924 1.00 96.38 80 TYR A N 1
ATOM 656 C CA . TYR A 1 80 ? -14.809 -2.649 3.404 1.00 96.38 80 TYR A CA 1
ATOM 657 C C . TYR A 1 80 ? -13.882 -1.730 4.200 1.00 96.38 80 TYR A C 1
ATOM 659 O O . TYR A 1 80 ? -13.103 -0.958 3.642 1.00 96.38 80 TYR A O 1
ATOM 667 N N . LYS A 1 81 ? -14.001 -1.793 5.527 1.00 87.94 81 LYS A N 1
ATOM 668 C CA . LYS A 1 81 ? -13.254 -0.952 6.465 1.00 87.94 81 LYS A CA 1
ATOM 669 C C . LYS A 1 81 ? -12.472 -1.831 7.430 1.00 87.94 81 LYS A C 1
ATOM 671 O O . LYS A 1 81 ? -12.994 -2.825 7.929 1.00 87.94 81 LYS A O 1
ATOM 676 N N . ILE A 1 82 ? -11.227 -1.449 7.693 1.00 80.19 82 ILE A N 1
ATOM 677 C CA . ILE A 1 82 ? -10.426 -2.042 8.764 1.00 80.19 82 ILE A CA 1
ATOM 678 C C . ILE A 1 82 ? -10.929 -1.420 10.072 1.00 80.19 82 ILE A C 1
ATOM 680 O O . ILE A 1 82 ? -10.888 -0.196 10.215 1.00 80.19 82 ILE A O 1
ATOM 684 N N . VAL A 1 83 ? -11.469 -2.257 10.960 1.00 70.50 83 VAL A N 1
ATOM 685 C CA . VAL A 1 83 ? -12.027 -1.869 12.269 1.00 70.50 83 VAL A CA 1
ATOM 686 C C . VAL A 1 83 ? -10.967 -2.009 13.351 1.00 70.50 83 VAL A C 1
ATOM 688 O O . VAL A 1 83 ? -10.230 -3.021 13.310 1.00 70.50 83 VAL A O 1
#

Secondary structure (DSSP, 8-state):
-EEEETTEEEEEEEE---TT-SEEEETTTTEEEEETT--HHHHHHHHHHHHHHHH-TTS-HHHHHHHHHHHHHHHHHHT----